Protein AF-A0A0L6WYI0-F1 (afdb_monomer_lite)

pLDDT: mean 78.47, std 12.95, range [52.38, 90.69]

Structure (mmCIF, N/CA/C/O backbone):
data_AF-A0A0L6WYI0-F1
#
_entry.id   AF-A0A0L6WYI0-F1
#
loop_
_atom_site.group_PDB
_atom_site.id
_atom_site.type_symbol
_atom_site.label_atom_id
_atom_site.label_alt_id
_atom_site.label_comp_id
_atom_site.label_asym_id
_atom_site.label_entity_id
_atom_site.label_seq_id
_atom_site.pdbx_PDB_ins_code
_atom_site.Cartn_x
_atom_site.Cartn_y
_atom_site.Cartn_z
_atom_site.occupancy
_atom_site.B_iso_or_equiv
_atom_site.auth_seq_id
_atom_site.auth_comp_id
_atom_site.auth_asym_id
_atom_site.auth_atom_id
_atom_site.pdbx_PDB_model_num
ATOM 1 N N . MET A 1 1 ? 19.450 -2.591 6.058 1.00 61.47 1 MET A N 1
ATOM 2 C CA . MET A 1 1 ? 18.207 -3.276 5.651 1.00 61.47 1 MET A CA 1
ATOM 3 C C . MET A 1 1 ? 18.393 -3.837 4.260 1.00 61.47 1 MET A C 1
ATOM 5 O O . MET A 1 1 ? 18.755 -3.089 3.353 1.00 61.47 1 MET A O 1
ATOM 9 N N . GLY A 1 2 ? 18.174 -5.136 4.098 1.00 85.12 2 GLY A N 1
ATOM 10 C CA . GLY A 1 2 ? 18.135 -5.793 2.797 1.00 85.12 2 GLY A CA 1
ATOM 11 C C . GLY A 1 2 ? 16.986 -5.273 1.928 1.00 85.12 2 GLY A C 1
ATOM 12 O O . GLY A 1 2 ? 16.043 -4.647 2.414 1.00 85.12 2 GLY A O 1
ATOM 13 N N . HIS A 1 3 ? 17.059 -5.533 0.623 1.00 77.62 3 HIS A N 1
ATOM 14 C CA . HIS A 1 3 ? 16.067 -5.064 -0.354 1.00 77.62 3 HIS A CA 1
ATOM 15 C C . HIS A 1 3 ? 14.644 -5.545 -0.007 1.00 77.62 3 HIS A C 1
ATOM 17 O O . HIS A 1 3 ? 13.687 -4.775 -0.062 1.00 77.62 3 HIS A O 1
ATOM 23 N N . MET A 1 4 ? 14.509 -6.800 0.431 1.00 81.62 4 MET A N 1
ATOM 24 C CA . MET A 1 4 ? 13.216 -7.365 0.827 1.00 81.62 4 MET A CA 1
ATOM 25 C C . MET A 1 4 ? 12.647 -6.716 2.090 1.00 81.62 4 MET A C 1
ATOM 27 O O . MET A 1 4 ? 11.445 -6.481 2.172 1.00 81.62 4 MET A O 1
ATOM 31 N N . GLU A 1 5 ? 13.504 -6.362 3.047 1.00 86.25 5 GLU A N 1
ATOM 32 C CA . GLU A 1 5 ? 13.085 -5.684 4.276 1.00 86.25 5 GLU A CA 1
ATOM 33 C C . GLU A 1 5 ? 12.554 -4.276 3.975 1.00 86.25 5 GLU A C 1
ATOM 35 O O . GLU A 1 5 ? 11.547 -3.848 4.539 1.00 86.25 5 GLU A O 1
ATOM 40 N N . GLN A 1 6 ? 13.185 -3.575 3.026 1.00 86.06 6 GLN A N 1
ATOM 41 C CA . GLN A 1 6 ? 12.722 -2.265 2.562 1.00 86.06 6 GLN A CA 1
ATOM 42 C C . GLN A 1 6 ? 11.371 -2.353 1.843 1.00 86.06 6 GLN A C 1
ATOM 44 O O . GLN A 1 6 ? 10.480 -1.542 2.109 1.00 86.06 6 GLN A O 1
ATOM 49 N N . MET A 1 7 ? 11.185 -3.350 0.969 1.00 84.81 7 MET A N 1
ATOM 50 C CA . MET A 1 7 ? 9.892 -3.596 0.319 1.00 84.81 7 MET A CA 1
ATOM 51 C C . MET A 1 7 ? 8.805 -3.921 1.340 1.00 84.81 7 MET A C 1
ATOM 53 O O . MET A 1 7 ? 7.730 -3.325 1.288 1.00 84.81 7 MET A O 1
ATOM 57 N N . HIS A 1 8 ? 9.094 -4.803 2.299 1.00 87.81 8 HIS A N 1
ATOM 58 C CA . HIS A 1 8 ? 8.152 -5.156 3.356 1.00 87.81 8 HIS A CA 1
ATOM 59 C C . HIS A 1 8 ? 7.732 -3.916 4.154 1.00 87.81 8 HIS A C 1
ATOM 61 O O . HIS A 1 8 ? 6.538 -3.656 4.301 1.00 87.81 8 HIS A O 1
ATOM 67 N N . CYS A 1 9 ? 8.694 -3.111 4.612 1.00 90.19 9 CYS A N 1
ATOM 68 C CA . CYS A 1 9 ? 8.424 -1.882 5.359 1.00 90.19 9 CYS A CA 1
ATOM 69 C C . CYS A 1 9 ? 7.584 -0.884 4.540 1.00 90.19 9 CYS A C 1
ATOM 71 O O . CYS A 1 9 ? 6.625 -0.302 5.046 1.00 90.19 9 CYS A O 1
ATOM 73 N N . THR A 1 10 ? 7.874 -0.753 3.242 1.00 89.25 10 THR A N 1
ATOM 74 C CA . THR A 1 10 ? 7.117 0.115 2.326 1.00 89.25 10 THR A CA 1
ATOM 75 C C . THR A 1 10 ? 5.669 -0.347 2.163 1.00 89.25 10 THR A C 1
ATOM 77 O O . THR A 1 10 ? 4.748 0.469 2.233 1.00 89.25 10 THR A O 1
ATOM 80 N N . LEU A 1 11 ? 5.444 -1.645 1.942 1.00 90.00 11 LEU A N 1
ATOM 81 C CA . LEU A 1 11 ? 4.099 -2.208 1.798 1.00 90.00 11 LEU A CA 1
ATOM 82 C C . LEU A 1 11 ? 3.297 -2.078 3.092 1.00 90.00 11 LEU A C 1
ATOM 84 O O . LEU A 1 11 ? 2.138 -1.669 3.052 1.00 90.00 11 LEU A O 1
ATOM 88 N N . MET A 1 12 ? 3.937 -2.335 4.231 1.00 90.69 12 MET A N 1
ATOM 89 C CA . MET A 1 12 ? 3.317 -2.191 5.544 1.00 90.69 12 MET A CA 1
ATOM 90 C C . MET A 1 12 ? 2.954 -0.733 5.853 1.00 90.69 12 MET A C 1
ATOM 92 O O . MET A 1 12 ? 1.862 -0.453 6.336 1.00 90.69 12 MET A O 1
ATOM 96 N N . GLY A 1 13 ? 3.812 0.228 5.503 1.00 90.69 13 GLY A N 1
ATOM 97 C CA . GLY A 1 13 ? 3.486 1.652 5.624 1.00 90.69 13 GLY A CA 1
ATOM 98 C C . GLY A 1 13 ? 2.282 2.057 4.764 1.00 90.69 13 GLY A C 1
ATOM 99 O O . GLY A 1 13 ? 1.393 2.769 5.234 1.00 90.69 13 GLY A O 1
ATOM 100 N N . LYS A 1 14 ? 2.207 1.559 3.521 1.00 89.81 14 LYS A N 1
ATOM 101 C CA . LYS A 1 14 ? 1.073 1.809 2.615 1.00 89.81 14 LYS A CA 1
ATOM 102 C C . LYS A 1 14 ? -0.233 1.206 3.135 1.00 89.81 14 LYS A C 1
ATOM 104 O O . LYS A 1 14 ? -1.253 1.892 3.097 1.00 89.81 14 LYS A O 1
ATOM 109 N N . SER A 1 15 ? -0.214 -0.030 3.637 1.00 89.19 15 SER A N 1
ATOM 110 C CA . SER A 1 15 ? -1.417 -0.684 4.170 1.00 89.19 15 SER A CA 1
ATOM 111 C C . SER A 1 15 ? -1.946 0.032 5.417 1.00 89.19 15 SER A C 1
ATOM 113 O O . SER A 1 15 ? -3.151 0.265 5.529 1.00 89.19 15 SER A O 1
ATOM 115 N N . ILE A 1 16 ? -1.055 0.481 6.310 1.00 90.44 16 ILE A N 1
ATOM 116 C CA . ILE A 1 16 ? -1.417 1.293 7.482 1.00 90.44 16 ILE A CA 1
ATOM 117 C C . ILE A 1 16 ? -2.046 2.622 7.046 1.00 90.44 16 ILE A C 1
ATOM 119 O O . ILE A 1 16 ? -3.103 2.990 7.558 1.00 90.44 16 ILE A O 1
ATOM 123 N N . ALA A 1 17 ? -1.448 3.324 6.080 1.00 90.56 17 ALA A N 1
ATOM 124 C CA . ALA A 1 17 ? -1.977 4.591 5.576 1.00 90.56 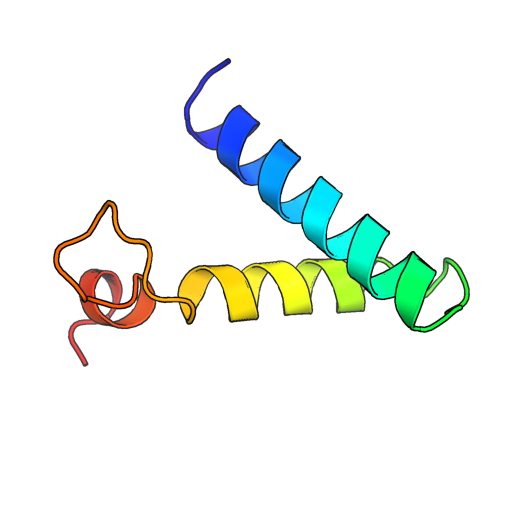17 ALA A CA 1
ATOM 125 C C . ALA A 1 17 ? -3.367 4.435 4.933 1.00 90.56 17 ALA A C 1
ATOM 127 O O . ALA A 1 17 ? -4.272 5.217 5.229 1.00 90.56 17 ALA A O 1
ATOM 128 N N . MET A 1 18 ? -3.562 3.401 4.107 1.00 89.31 18 MET A N 1
ATOM 129 C CA . MET A 1 18 ? -4.863 3.090 3.501 1.00 89.31 18 MET A CA 1
ATOM 130 C C . MET A 1 18 ? -5.921 2.822 4.565 1.00 89.31 18 MET A C 1
ATOM 132 O O . MET A 1 18 ? -7.005 3.398 4.504 1.00 89.31 18 MET A O 1
ATOM 136 N N . ARG A 1 19 ? -5.590 2.017 5.579 1.00 89.50 19 ARG A N 1
ATOM 137 C CA . ARG A 1 19 ? -6.500 1.716 6.686 1.00 89.50 19 ARG A CA 1
ATOM 138 C C . ARG A 1 19 ? -6.877 2.963 7.488 1.00 89.50 19 ARG A C 1
ATOM 140 O O . ARG A 1 19 ? -8.040 3.123 7.854 1.00 89.50 19 ARG A O 1
ATOM 147 N N . LEU A 1 20 ? -5.910 3.832 7.788 1.00 89.50 20 LEU A N 1
ATOM 148 C CA . LEU A 1 20 ? -6.165 5.080 8.516 1.00 89.50 20 LEU A CA 1
ATOM 149 C C . LEU A 1 20 ? -7.091 6.011 7.726 1.00 89.50 20 LEU A C 1
ATOM 151 O O . LEU A 1 20 ? -7.988 6.617 8.310 1.00 89.50 20 LEU A O 1
ATOM 155 N N . TYR A 1 21 ? -6.911 6.086 6.406 1.00 89.94 21 TYR A N 1
ATOM 156 C CA . TYR A 1 21 ? -7.747 6.899 5.526 1.00 89.94 21 TYR A CA 1
ATOM 157 C C . TYR A 1 21 ? -9.187 6.373 5.433 1.00 89.94 21 TYR A C 1
ATOM 159 O O . TYR A 1 21 ? -10.138 7.145 5.539 1.00 89.94 21 TYR A O 1
ATOM 167 N N . THR A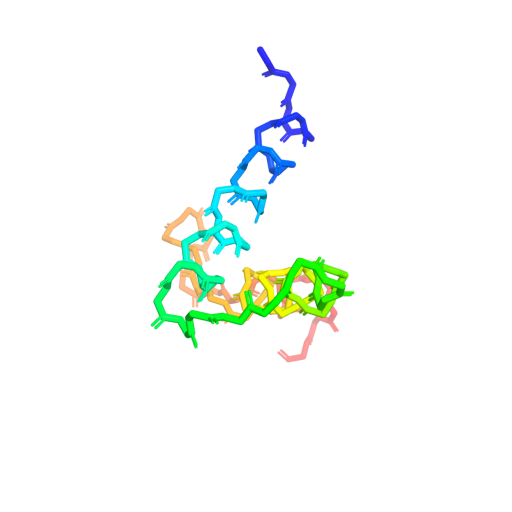 1 22 ? -9.361 5.057 5.288 1.00 88.75 22 THR A N 1
ATOM 168 C CA . THR A 1 22 ? -10.682 4.416 5.161 1.00 88.75 22 THR A CA 1
ATOM 169 C C . THR A 1 22 ? -11.386 4.189 6.499 1.00 88.75 22 THR A C 1
ATOM 171 O O . THR A 1 22 ? -12.563 3.839 6.512 1.00 88.75 22 THR A O 1
ATOM 174 N N . LYS A 1 23 ? -10.693 4.398 7.631 1.00 89.56 23 LYS A N 1
ATOM 175 C CA . LYS A 1 23 ? -11.179 4.130 8.999 1.00 89.56 23 LYS A CA 1
ATOM 176 C C . LYS A 1 23 ? -11.692 2.697 9.177 1.00 89.56 23 LYS A C 1
ATOM 178 O O . LYS A 1 23 ? -12.606 2.442 9.960 1.00 89.56 23 LYS A O 1
ATOM 183 N N . CYS A 1 24 ? -11.098 1.752 8.454 1.00 85.25 24 CYS A N 1
ATOM 184 C CA . CYS A 1 24 ? -11.548 0.372 8.477 1.00 85.25 24 CYS A CA 1
ATOM 185 C C . CYS A 1 24 ? -11.091 -0.389 9.736 1.00 85.25 24 CYS A C 1
ATOM 187 O O . CYS A 1 24 ? -10.005 -0.146 10.291 1.00 85.25 24 CYS A O 1
ATOM 189 N N . PRO A 1 25 ? -11.908 -1.361 10.176 1.00 83.88 25 PRO A N 1
ATOM 190 C CA . PRO A 1 25 ? -11.583 -2.219 11.303 1.00 83.88 25 PRO A CA 1
ATOM 191 C C . PRO A 1 25 ? -10.323 -3.067 11.039 1.00 83.88 25 PRO A C 1
ATOM 193 O O . PRO A 1 25 ? -9.999 -3.377 9.892 1.00 83.88 25 PRO A O 1
ATOM 196 N N . PRO A 1 26 ? -9.596 -3.462 12.102 1.00 79.25 26 PRO A N 1
ATOM 197 C CA . PRO A 1 26 ? -8.320 -4.174 11.996 1.00 79.25 26 PRO A CA 1
ATOM 198 C C . PRO A 1 26 ? -8.407 -5.553 11.338 1.00 79.25 26 PRO A C 1
ATOM 200 O O . PRO A 1 26 ? -7.377 -6.053 10.911 1.00 79.25 26 PRO A O 1
ATOM 203 N N . PHE A 1 27 ? -9.587 -6.172 11.242 1.00 84.81 27 PHE A N 1
ATOM 204 C CA . PHE A 1 27 ? -9.712 -7.505 10.642 1.00 84.81 27 PHE A CA 1
ATOM 205 C C . PHE A 1 27 ? -9.439 -7.511 9.126 1.00 84.81 27 PHE A C 1
ATOM 207 O O . PHE A 1 27 ? -9.082 -8.547 8.581 1.00 84.81 27 PHE A O 1
ATOM 214 N N . LEU A 1 28 ? -9.556 -6.358 8.455 1.00 84.81 28 LEU A N 1
ATOM 215 C CA . LEU A 1 28 ? -9.310 -6.199 7.014 1.00 84.81 28 LEU A CA 1
ATOM 216 C C . LEU A 1 28 ? -7.828 -5.972 6.674 1.00 84.81 28 LEU A C 1
ATOM 218 O O . LEU A 1 28 ? -7.496 -5.551 5.569 1.00 84.81 28 LEU A O 1
ATOM 222 N N . TRP A 1 29 ? -6.918 -6.196 7.626 1.00 84.75 29 TRP A N 1
ATOM 223 C CA . TRP A 1 29 ? -5.496 -5.898 7.447 1.00 84.75 29 TRP A CA 1
ATOM 224 C C . TRP A 1 29 ? -4.886 -6.625 6.242 1.00 84.75 29 TRP A C 1
ATOM 226 O O . TRP A 1 29 ? -4.122 -6.024 5.488 1.00 84.75 29 TRP A O 1
ATOM 236 N N . ASP A 1 30 ? -5.271 -7.887 6.042 1.00 86.81 30 ASP A N 1
ATOM 237 C CA . ASP A 1 30 ? -4.831 -8.715 4.916 1.00 86.81 30 ASP A CA 1
ATOM 238 C C . ASP A 1 30 ? -5.227 -8.103 3.562 1.00 86.81 30 ASP A C 1
ATOM 240 O O . ASP A 1 30 ? -4.392 -7.937 2.673 1.00 86.81 30 ASP A O 1
ATOM 244 N N . GLU A 1 31 ? -6.468 -7.625 3.449 1.00 88.62 31 GLU A N 1
ATOM 245 C CA . GLU A 1 31 ? -6.985 -6.992 2.234 1.00 88.62 31 GLU A CA 1
ATOM 246 C C . GLU A 1 31 ? -6.258 -5.676 1.914 1.00 88.62 31 GLU A C 1
ATOM 248 O O . GLU A 1 31 ? -5.919 -5.406 0.757 1.00 88.62 31 GLU A O 1
ATOM 253 N N . PHE A 1 32 ? -5.925 -4.875 2.934 1.00 88.06 32 PHE A N 1
ATOM 254 C CA . PHE A 1 32 ? -5.111 -3.669 2.746 1.00 88.06 32 PHE A CA 1
ATOM 255 C C . PHE A 1 32 ? -3.677 -3.989 2.328 1.00 88.06 32 PHE A C 1
ATOM 257 O O . PHE A 1 32 ? -3.103 -3.257 1.520 1.00 88.06 32 PHE A O 1
ATOM 264 N N . TYR A 1 33 ? -3.090 -5.064 2.852 1.00 89.00 33 TYR A N 1
ATOM 265 C CA . TYR A 1 33 ? -1.744 -5.487 2.473 1.00 89.00 33 TYR A CA 1
ATOM 266 C C . TYR A 1 33 ? -1.699 -5.994 1.027 1.00 89.00 33 TYR A C 1
ATOM 268 O O . TYR A 1 33 ? -0.859 -5.545 0.242 1.00 89.00 33 TYR A O 1
ATOM 276 N N . LEU A 1 34 ? -2.655 -6.841 0.636 1.00 89.31 34 LEU A N 1
ATOM 277 C CA . LEU A 1 34 ? -2.841 -7.306 -0.743 1.00 89.31 34 LEU A CA 1
ATOM 278 C C . LEU A 1 34 ? -3.066 -6.139 -1.708 1.00 89.31 34 LEU A C 1
ATOM 280 O O . LEU A 1 34 ? -2.435 -6.065 -2.764 1.00 89.31 34 LEU A O 1
ATOM 284 N N . THR A 1 35 ? -3.909 -5.182 -1.324 1.00 89.19 35 THR A N 1
ATOM 285 C CA . THR A 1 35 ? -4.174 -3.976 -2.120 1.00 89.19 35 THR A CA 1
ATOM 286 C C . THR A 1 35 ? -2.919 -3.117 -2.267 1.00 89.19 35 THR A C 1
ATOM 288 O O . THR A 1 35 ? -2.606 -2.656 -3.368 1.00 89.19 35 THR A O 1
ATOM 291 N N . ALA A 1 36 ? -2.150 -2.936 -1.191 1.00 88.81 36 ALA A N 1
ATOM 292 C CA . ALA A 1 36 ? -0.884 -2.214 -1.229 1.00 88.81 36 ALA A CA 1
ATOM 293 C C . ALA A 1 36 ? 0.140 -2.899 -2.147 1.00 88.81 36 ALA A C 1
ATOM 295 O O . ALA A 1 36 ? 0.821 -2.203 -2.902 1.00 88.81 36 ALA A O 1
ATOM 296 N N . ALA A 1 37 ? 0.220 -4.233 -2.134 1.00 87.81 37 ALA A N 1
ATOM 297 C CA . ALA A 1 37 ? 1.087 -5.011 -3.020 1.00 87.81 37 ALA A CA 1
ATOM 298 C C . ALA A 1 37 ? 0.653 -4.906 -4.488 1.00 87.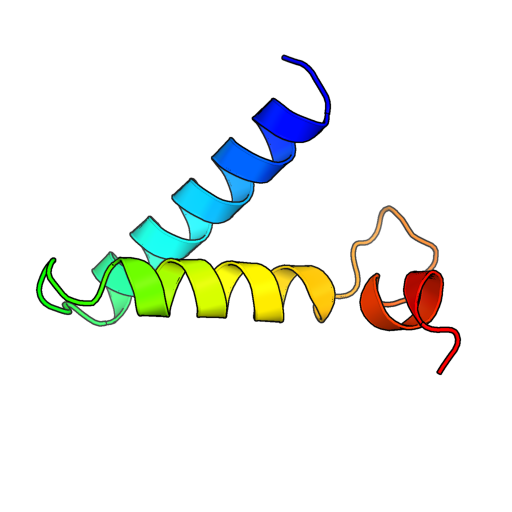81 37 ALA A C 1
ATOM 300 O O . ALA A 1 37 ? 1.479 -4.623 -5.357 1.00 87.81 37 ALA A O 1
ATOM 301 N N . HIS A 1 38 ? -0.648 -5.033 -4.764 1.00 85.25 38 HIS A N 1
ATOM 302 C CA . HIS A 1 38 ? -1.212 -4.872 -6.104 1.00 85.25 38 HIS A CA 1
ATOM 303 C C . HIS A 1 38 ? -0.933 -3.477 -6.671 1.00 85.25 38 HIS A C 1
ATOM 305 O O . HIS A 1 38 ? -0.463 -3.329 -7.800 1.00 85.25 38 HIS A O 1
ATOM 311 N N . LEU A 1 39 ? -1.170 -2.433 -5.873 1.00 85.19 39 LEU A N 1
ATOM 312 C CA . LEU A 1 39 ? -0.878 -1.061 -6.271 1.00 85.19 39 LEU A CA 1
ATOM 313 C C . LEU A 1 39 ? 0.622 -0.822 -6.398 1.00 85.19 39 LEU A C 1
ATOM 315 O O . LEU A 1 39 ? 1.028 -0.119 -7.314 1.00 85.19 39 LEU A O 1
ATOM 319 N N . HIS A 1 40 ? 1.460 -1.404 -5.540 1.00 84.56 40 HIS A N 1
ATOM 320 C CA . HIS A 1 40 ? 2.914 -1.297 -5.666 1.00 84.56 40 HIS A CA 1
ATOM 321 C C . HIS A 1 40 ? 3.409 -1.908 -6.983 1.00 84.56 40 HIS A C 1
ATOM 323 O O . HIS A 1 40 ? 4.167 -1.258 -7.695 1.00 84.56 40 HIS A O 1
ATOM 329 N N . GLY A 1 41 ? 2.916 -3.093 -7.352 1.00 79.94 41 GLY A N 1
ATOM 330 C CA . GLY A 1 41 ? 3.241 -3.742 -8.623 1.00 79.94 41 GLY A CA 1
ATOM 331 C C . GLY A 1 41 ? 2.713 -3.000 -9.852 1.00 79.94 41 GLY A C 1
ATOM 332 O O . GLY A 1 41 ? 3.322 -3.105 -10.911 1.00 79.94 41 GLY A O 1
ATOM 333 N N . LYS A 1 42 ? 1.624 -2.225 -9.713 1.00 75.88 42 LYS A N 1
ATOM 334 C CA . LYS A 1 42 ? 0.997 -1.442 -10.799 1.00 75.88 42 LYS A CA 1
ATOM 335 C C . LYS A 1 42 ? 1.461 0.009 -10.897 1.00 75.88 42 LYS A C 1
ATOM 337 O O . LYS A 1 42 ? 1.327 0.629 -11.953 1.00 75.88 42 LYS A O 1
ATOM 342 N N . THR A 1 43 ? 2.008 0.558 -9.819 1.00 72.50 43 THR A N 1
ATOM 343 C CA . THR A 1 43 ? 2.525 1.925 -9.791 1.00 72.50 43 THR A CA 1
ATOM 344 C C . THR A 1 43 ? 3.860 1.947 -10.518 1.00 72.50 43 THR A C 1
ATOM 346 O O . THR A 1 43 ? 4.797 1.243 -10.141 1.00 72.50 43 THR A O 1
ATOM 349 N N . LYS A 1 44 ? 3.953 2.772 -11.563 1.00 57.41 44 LYS A N 1
ATOM 350 C CA . LYS A 1 44 ? 5.226 3.076 -12.216 1.00 57.41 44 LYS A CA 1
ATOM 351 C C . LYS A 1 44 ? 6.183 3.609 -11.160 1.00 57.41 44 LYS A C 1
ATOM 353 O O . LYS A 1 44 ? 5.927 4.640 -10.542 1.00 57.41 44 LYS A O 1
ATOM 358 N N . THR A 1 45 ? 7.253 2.873 -10.907 1.00 56.66 45 THR A N 1
ATOM 359 C CA . THR A 1 45 ? 8.284 3.326 -9.980 1.00 56.66 45 THR A CA 1
ATOM 360 C C . THR A 1 45 ? 9.296 4.098 -10.811 1.00 56.66 45 THR A C 1
ATOM 362 O O . THR A 1 45 ? 9.833 3.540 -11.762 1.00 56.66 45 THR A O 1
ATOM 365 N N . SER A 1 46 ? 9.584 5.358 -10.469 1.00 53.69 46 SER A N 1
ATOM 366 C CA . SER A 1 46 ? 10.545 6.198 -11.211 1.00 53.69 46 SER A CA 1
ATOM 367 C C . SER A 1 46 ? 11.946 5.577 -11.325 1.00 53.69 46 SER A C 1
ATOM 369 O O . SER A 1 46 ? 12.734 5.982 -12.170 1.00 53.69 46 SER A O 1
ATOM 371 N N . ALA A 1 47 ? 12.246 4.573 -10.494 1.00 56.62 47 ALA A N 1
ATOM 372 C CA . ALA A 1 47 ? 13.463 3.771 -10.557 1.00 56.62 47 ALA A CA 1
ATOM 373 C C . ALA A 1 47 ? 13.537 2.834 -11.778 1.00 56.62 47 ALA A C 1
ATOM 375 O O . AL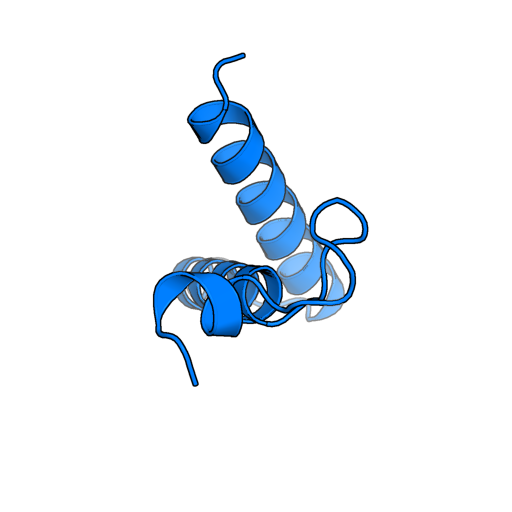A A 1 47 ? 14.624 2.377 -12.117 1.00 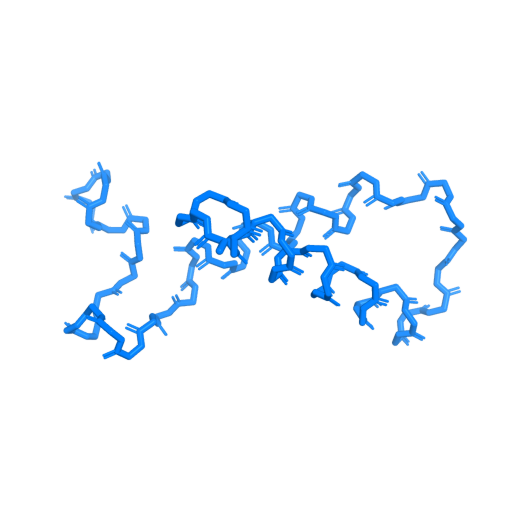56.62 47 ALA A O 1
ATOM 376 N N . VAL A 1 48 ? 12.415 2.531 -12.439 1.00 54.56 48 VAL A N 1
ATOM 377 C CA . VAL A 1 48 ? 12.359 1.567 -13.542 1.00 54.56 48 VAL A CA 1
ATOM 378 C C . VAL A 1 48 ? 11.740 2.209 -14.782 1.00 54.56 48 VAL A C 1
ATOM 380 O O . VAL A 1 48 ? 10.635 1.897 -15.180 1.00 54.56 48 VAL A O 1
ATOM 383 N N . ASN A 1 49 ? 12.457 3.167 -15.374 1.00 56.28 49 ASN A N 1
ATOM 384 C CA . ASN A 1 49 ? 12.305 3.612 -16.771 1.00 56.28 49 ASN A CA 1
ATOM 385 C C . ASN A 1 49 ? 10.847 3.681 -17.303 1.00 56.28 49 ASN A C 1
ATOM 387 O O . ASN A 1 49 ? 10.520 3.091 -18.329 1.00 56.28 49 ASN A O 1
ATOM 391 N N . ASP A 1 50 ? 9.953 4.334 -16.547 1.00 56.47 50 ASP A N 1
ATOM 392 C CA . ASP A 1 50 ? 8.509 4.478 -16.829 1.00 56.47 50 ASP A CA 1
ATOM 393 C C . ASP A 1 50 ? 7.701 3.163 -16.992 1.00 56.47 50 ASP A C 1
ATOM 395 O O . ASP A 1 50 ? 6.502 3.173 -17.291 1.00 56.47 50 ASP A O 1
ATOM 399 N N . ALA A 1 51 ? 8.325 2.014 -16.739 1.00 60.34 51 ALA A N 1
ATOM 400 C CA . ALA A 1 51 ? 7.707 0.704 -16.777 1.00 60.34 51 ALA A CA 1
ATOM 401 C C . ALA A 1 51 ? 7.079 0.362 -15.422 1.00 60.34 51 ALA A C 1
ATOM 403 O O . ALA A 1 51 ? 7.586 0.647 -14.338 1.00 60.34 51 ALA A O 1
ATOM 404 N N . THR A 1 52 ? 5.924 -0.278 -15.477 1.00 62.41 52 THR A N 1
ATOM 405 C CA . THR A 1 52 ? 5.294 -0.854 -14.297 1.00 62.41 52 THR A CA 1
ATOM 406 C C . THR A 1 52 ? 6.018 -2.165 -13.947 1.00 62.41 52 THR A C 1
ATOM 408 O O . THR A 1 52 ? 6.274 -2.941 -14.868 1.00 6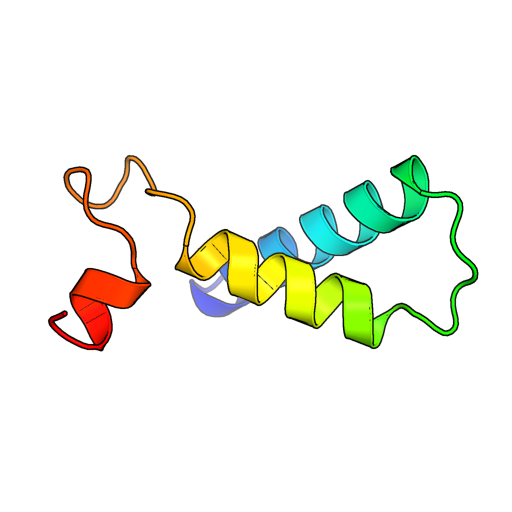2.41 52 THR A O 1
ATOM 411 N N . PRO A 1 53 ? 6.334 -2.461 -12.670 1.00 63.25 53 PRO A N 1
ATOM 412 C CA . PRO A 1 53 ? 6.964 -3.726 -12.277 1.00 63.25 53 PRO A CA 1
ATOM 413 C C . PRO A 1 53 ? 6.251 -4.955 -12.856 1.00 63.25 53 PRO A C 1
ATOM 415 O O . PRO A 1 53 ? 6.900 -5.841 -13.393 1.00 63.25 53 PRO A O 1
ATOM 418 N N . ASP A 1 54 ? 4.917 -4.961 -12.865 1.00 59.03 54 ASP A N 1
ATOM 419 C CA . ASP A 1 54 ? 4.104 -5.993 -13.525 1.00 59.03 54 ASP A CA 1
ATOM 420 C C . ASP A 1 54 ? 4.504 -6.246 -14.995 1.00 59.03 54 ASP A C 1
ATOM 422 O O . ASP A 1 54 ? 4.711 -7.390 -15.396 1.00 59.03 54 ASP A O 1
ATOM 426 N N . LYS A 1 55 ? 4.731 -5.183 -15.780 1.00 63.06 55 LYS A N 1
ATOM 427 C CA . LYS A 1 55 ? 5.198 -5.296 -17.172 1.00 63.06 55 LYS A CA 1
ATOM 428 C C . LYS A 1 55 ? 6.602 -5.872 -17.280 1.00 63.06 55 LYS A C 1
ATOM 430 O O . LYS A 1 55 ? 6.887 -6.615 -18.209 1.00 63.06 55 LYS A O 1
ATOM 435 N N . LEU A 1 56 ? 7.489 -5.514 -16.356 1.00 64.69 56 LEU A N 1
ATOM 436 C CA . LEU A 1 56 ? 8.873 -5.979 -16.377 1.00 64.69 56 LEU A CA 1
ATOM 437 C C . LEU A 1 56 ? 8.971 -7.472 -16.019 1.00 64.69 56 LEU A C 1
ATOM 439 O O . LEU A 1 56 ? 9.817 -8.176 -16.561 1.00 64.69 56 LEU A O 1
ATOM 443 N N . TRP A 1 57 ? 8.106 -7.952 -15.124 1.00 67.56 57 TRP A N 1
ATOM 444 C CA . TRP A 1 57 ? 8.150 -9.322 -14.609 1.00 67.56 57 TRP A CA 1
ATOM 445 C C . TRP A 1 57 ? 7.329 -10.296 -15.459 1.00 67.56 57 TRP A C 1
ATOM 447 O O . TRP A 1 57 ? 7.741 -11.438 -15.637 1.00 67.56 57 TRP A O 1
ATOM 457 N N . TYR A 1 58 ? 6.196 -9.847 -16.007 1.00 71.38 58 TYR A N 1
ATOM 458 C CA . TYR A 1 58 ? 5.295 -10.682 -16.810 1.00 71.38 58 TYR A CA 1
ATOM 459 C C . TYR A 1 58 ? 5.313 -10.356 -18.311 1.00 71.38 58 TYR A C 1
ATOM 461 O O . TYR A 1 58 ? 4.647 -11.037 -19.086 1.00 71.38 58 TYR A O 1
ATOM 469 N N . GLY A 1 59 ? 6.079 -9.348 -18.744 1.00 60.38 59 GLY A N 1
ATOM 470 C CA . GLY A 1 59 ? 6.346 -9.069 -20.160 1.00 60.38 59 GLY A CA 1
ATOM 471 C C . GLY A 1 59 ? 5.136 -8.623 -20.990 1.00 60.38 59 GLY A C 1
ATOM 472 O O . GLY A 1 59 ? 5.177 -8.763 -22.211 1.00 60.38 59 GLY A O 1
ATOM 473 N N . ARG A 1 60 ? 4.061 -8.130 -20.359 1.00 52.38 60 ARG A N 1
ATOM 474 C CA . ARG A 1 60 ? 2.816 -7.736 -21.045 1.00 52.38 60 ARG A CA 1
ATOM 475 C C . ARG A 1 60 ? 2.783 -6.275 -21.500 1.00 52.38 60 ARG A C 1
ATOM 477 O O . ARG A 1 60 ? 3.269 -5.384 -20.767 1.00 52.38 60 ARG A O 1
#

Foldseek 3Di:
DDPVVVVVVQLLVQLVVVCVVVVDDPVCSVVSSVVSVVVQQQDQDPVPPSDRVVCVVVVD

Radius of gyration: 12.94 Å; chains: 1; bounding box: 30×18×33 Å

Sequence (60 aa):
MGHMEQMHCTLMGKSIAMRLYTKCPPFLWDEFYLTAAHLHGKTKTSAVNDATPDKLWYGR

Secondary structure (DSSP, 8-state):
--HHHHHHHHHHHHHHHHHHHHT--GGGHHHHHHHHHHHHHHS--TTSTT--HHHHHH--